Protein AF-A0A4R3JT05-F1 (afdb_monomer_lite)

Organism: NCBI:txid1912855

Radius of gyration: 20.15 Å; chains: 1; bounding box: 52×24×48 Å

Structure (mmCIF, N/CA/C/O backbone):
data_AF-A0A4R3JT05-F1
#
_entry.id   AF-A0A4R3JT05-F1
#
loop_
_atom_site.group_PDB
_atom_site.id
_atom_site.type_symbol
_atom_site.label_atom_id
_atom_site.label_alt_id
_atom_site.label_comp_id
_atom_site.label_asym_id
_atom_site.label_entity_id
_atom_site.label_seq_id
_atom_site.pdbx_PDB_ins_code
_atom_site.Cartn_x
_atom_site.Cartn_y
_atom_site.Cartn_z
_atom_site.occupancy
_atom_site.B_iso_or_equiv
_atom_site.auth_seq_id
_atom_site.auth_comp_id
_atom_site.auth_asym_id
_atom_site.auth_atom_id
_atom_site.pdbx_PDB_model_num
ATOM 1 N N . MET A 1 1 ? 28.614 2.219 4.556 1.00 62.34 1 MET A N 1
ATOM 2 C CA . MET A 1 1 ? 27.913 1.237 3.695 1.00 62.34 1 MET A CA 1
ATOM 3 C C . MET A 1 1 ? 26.404 1.334 3.886 1.00 62.34 1 MET A C 1
ATOM 5 O O . MET A 1 1 ? 25.750 1.699 2.921 1.00 62.34 1 MET A O 1
ATOM 9 N N . LYS A 1 2 ? 25.890 1.217 5.122 1.00 74.44 2 LYS A N 1
ATOM 10 C CA . LYS A 1 2 ? 24.452 1.350 5.453 1.00 74.44 2 LYS A CA 1
ATOM 11 C C . LYS A 1 2 ? 23.755 2.606 4.899 1.00 74.44 2 LYS A C 1
ATOM 13 O O . LYS A 1 2 ? 22.600 2.546 4.496 1.00 74.44 2 LYS A O 1
ATOM 18 N N . ASP A 1 3 ? 24.454 3.741 4.826 1.00 89.38 3 ASP A N 1
ATOM 19 C CA . ASP A 1 3 ? 23.915 4.981 4.246 1.00 89.38 3 ASP A CA 1
ATOM 20 C C . ASP A 1 3 ? 23.618 4.909 2.747 1.00 89.38 3 ASP A C 1
ATOM 22 O O . ASP A 1 3 ? 22.711 5.587 2.269 1.00 89.38 3 ASP A O 1
ATOM 26 N N . ILE A 1 4 ? 24.386 4.126 1.990 1.00 94.94 4 ILE A N 1
ATOM 27 C CA . ILE A 1 4 ? 24.195 3.994 0.541 1.00 94.94 4 ILE A CA 1
ATOM 28 C C . ILE A 1 4 ? 22.996 3.089 0.272 1.00 94.94 4 ILE A C 1
ATOM 30 O O . ILE A 1 4 ? 22.138 3.454 -0.525 1.00 94.94 4 ILE A O 1
ATOM 34 N N . GLU A 1 5 ? 22.898 1.972 0.991 1.00 94.25 5 GLU A N 1
ATOM 35 C CA . GLU A 1 5 ? 21.768 1.037 0.921 1.00 94.25 5 GLU A CA 1
ATOM 36 C C . GLU A 1 5 ? 20.455 1.762 1.238 1.00 94.25 5 GLU A C 1
ATOM 38 O O . GLU A 1 5 ? 19.540 1.779 0.419 1.00 94.25 5 GLU A O 1
ATOM 43 N N . LYS A 1 6 ? 20.422 2.522 2.339 1.00 94.94 6 LYS A N 1
ATOM 44 C CA . LYS A 1 6 ? 19.243 3.311 2.720 1.00 94.94 6 LYS A CA 1
ATOM 45 C C . LYS A 1 6 ? 18.874 4.379 1.684 1.00 94.94 6 LYS A C 1
ATOM 47 O O . LYS A 1 6 ? 17.695 4.656 1.456 1.00 94.94 6 LYS A O 1
ATOM 52 N N . LYS A 1 7 ? 19.871 5.022 1.064 1.00 95.44 7 LYS A N 1
ATOM 53 C CA . LYS A 1 7 ? 19.630 5.982 -0.027 1.00 95.44 7 LYS A CA 1
ATOM 54 C C . LYS A 1 7 ? 19.038 5.285 -1.248 1.00 95.44 7 LYS A C 1
ATOM 56 O O . LYS A 1 7 ? 18.109 5.826 -1.842 1.00 95.44 7 LYS A O 1
ATOM 61 N N . LEU A 1 8 ? 19.548 4.107 -1.590 1.00 94.81 8 LEU A N 1
ATOM 62 C CA . LEU A 1 8 ? 19.080 3.308 -2.714 1.00 94.81 8 LEU A CA 1
ATOM 63 C C . LEU A 1 8 ? 17.628 2.850 -2.508 1.00 94.81 8 LEU A C 1
ATOM 65 O O . LEU A 1 8 ? 16.791 3.087 -3.375 1.00 94.81 8 LEU A O 1
ATOM 69 N N . GLU A 1 9 ? 17.300 2.310 -1.334 1.00 95.88 9 GLU A N 1
ATOM 70 C CA . GLU A 1 9 ? 15.929 1.910 -0.980 1.00 95.88 9 GLU A CA 1
ATOM 71 C C . GLU A 1 9 ? 14.937 3.080 -1.073 1.00 95.88 9 GLU A C 1
ATOM 73 O O . GLU A 1 9 ? 13.840 2.949 -1.624 1.00 95.88 9 GLU A O 1
ATOM 78 N N . ASN A 1 10 ? 15.334 4.262 -0.590 1.00 96.38 10 ASN A N 1
ATOM 79 C CA . ASN A 1 10 ? 14.507 5.466 -0.678 1.00 96.38 10 ASN A CA 1
ATOM 80 C C . ASN A 1 10 ? 14.248 5.877 -2.138 1.00 96.38 10 ASN A C 1
ATOM 82 O O . ASN A 1 10 ? 13.136 6.273 -2.489 1.00 96.38 10 ASN A O 1
ATOM 86 N N . LEU A 1 11 ? 15.256 5.766 -3.006 1.00 96.81 11 LEU A N 1
ATOM 87 C CA . LEU A 1 11 ? 15.095 6.055 -4.431 1.00 96.81 11 LEU A CA 1
ATOM 88 C C . LEU A 1 11 ? 14.145 5.061 -5.106 1.00 96.81 11 LEU A C 1
ATOM 90 O O . LEU A 1 11 ? 13.245 5.500 -5.822 1.00 96.81 11 LEU A O 1
ATOM 94 N N . TYR A 1 12 ? 14.277 3.760 -4.828 1.00 95.06 12 TYR A N 1
ATOM 95 C CA . TYR A 1 12 ? 13.349 2.750 -5.347 1.00 95.06 12 TYR A CA 1
ATOM 96 C C . TYR A 1 12 ? 11.912 2.996 -4.888 1.00 95.06 12 TYR A C 1
ATOM 98 O O . TYR A 1 12 ? 10.984 2.938 -5.694 1.00 95.06 12 TYR A O 1
ATOM 106 N N . THR A 1 13 ? 11.734 3.370 -3.621 1.00 94.19 13 THR A N 1
ATOM 107 C CA . THR A 1 13 ? 10.417 3.692 -3.058 1.00 94.19 13 THR A CA 1
ATOM 108 C C . THR A 1 13 ? 9.784 4.890 -3.768 1.00 94.19 13 THR A C 1
ATOM 110 O O . THR A 1 13 ? 8.620 4.844 -4.166 1.00 94.19 13 THR A O 1
ATOM 113 N N . LYS A 1 14 ? 10.552 5.969 -3.970 1.00 95.25 14 LYS A N 1
ATOM 114 C CA . LYS A 1 14 ? 10.076 7.174 -4.668 1.00 95.25 14 LYS A CA 1
ATOM 115 C C . LYS A 1 14 ? 9.692 6.888 -6.113 1.00 95.25 14 LYS A C 1
ATOM 117 O O . LYS A 1 14 ? 8.658 7.375 -6.563 1.00 95.25 14 LYS A O 1
ATOM 122 N N . LEU A 1 15 ? 10.509 6.103 -6.814 1.00 93.50 15 LEU A N 1
ATOM 123 C CA . LEU A 1 15 ? 10.247 5.712 -8.194 1.00 93.50 15 LEU A CA 1
ATOM 124 C C . LEU A 1 15 ? 8.945 4.913 -8.296 1.00 93.50 15 LEU A C 1
ATOM 126 O O . LEU A 1 15 ? 8.064 5.294 -9.060 1.00 93.50 15 LEU A O 1
ATOM 130 N N . GLY A 1 16 ? 8.801 3.855 -7.491 1.00 91.44 16 GLY A N 1
ATOM 131 C CA . GLY A 1 16 ? 7.604 3.013 -7.501 1.00 91.44 16 GLY A CA 1
ATOM 132 C C . GLY A 1 16 ? 6.334 3.796 -7.162 1.00 91.44 16 GLY A C 1
ATOM 133 O O . GLY A 1 16 ? 5.310 3.622 -7.820 1.00 91.44 16 GLY A O 1
ATOM 134 N N . LYS A 1 17 ? 6.416 4.727 -6.200 1.00 92.38 17 LYS A N 1
ATOM 135 C CA . LYS A 1 17 ? 5.293 5.604 -5.847 1.00 92.38 17 LYS A CA 1
ATOM 136 C C . LYS A 1 17 ? 4.880 6.504 -7.015 1.00 92.38 17 LYS A C 1
ATOM 138 O O . LYS A 1 17 ? 3.707 6.519 -7.374 1.00 92.38 17 LYS A O 1
ATOM 143 N N . ALA A 1 18 ? 5.836 7.214 -7.617 1.00 91.56 18 ALA A N 1
ATOM 144 C CA . ALA A 1 18 ? 5.566 8.085 -8.760 1.00 91.56 18 ALA A CA 1
ATOM 145 C C . ALA A 1 18 ? 5.013 7.296 -9.957 1.00 91.56 18 ALA A C 1
ATOM 147 O O . ALA A 1 18 ? 4.121 7.775 -10.653 1.00 91.56 18 ALA A O 1
ATOM 148 N N . TYR A 1 19 ? 5.502 6.070 -10.160 1.00 89.56 19 TYR A N 1
ATOM 149 C CA . TYR A 1 19 ? 5.005 5.177 -11.198 1.00 89.56 19 TYR A CA 1
ATOM 150 C C . TYR A 1 19 ? 3.540 4.776 -10.965 1.00 89.56 19 TYR A C 1
ATOM 152 O O . TYR A 1 19 ? 2.701 4.966 -11.841 1.00 89.56 19 TYR A O 1
ATOM 160 N N . TYR A 1 20 ? 3.206 4.293 -9.767 1.00 88.44 20 TYR A N 1
ATOM 161 C CA . TYR A 1 20 ? 1.838 3.905 -9.412 1.00 88.44 20 TYR A CA 1
ATOM 162 C C . TYR A 1 20 ? 0.843 5.080 -9.495 1.00 88.44 20 TYR A C 1
ATOM 164 O O . TYR A 1 20 ? -0.268 4.938 -10.015 1.00 88.44 20 TYR A O 1
ATOM 172 N N . GLU A 1 21 ? 1.238 6.256 -8.998 1.00 87.88 21 GLU A N 1
ATOM 173 C CA . GLU A 1 21 ? 0.397 7.462 -8.991 1.00 87.88 21 GLU A CA 1
ATOM 174 C C . GLU A 1 21 ? 0.249 8.097 -10.384 1.00 87.88 21 GLU A C 1
ATOM 176 O O . GLU A 1 21 ? -0.753 8.762 -10.639 1.00 87.88 21 GLU A O 1
ATOM 181 N N . GLY A 1 22 ? 1.198 7.860 -11.295 1.00 87.62 22 GLY A N 1
ATOM 182 C CA . GLY A 1 22 ? 1.214 8.425 -12.647 1.00 87.62 22 GLY A CA 1
ATOM 183 C C . GLY A 1 22 ? 0.163 7.872 -13.616 1.00 87.62 22 GLY A C 1
ATOM 184 O O . GLY A 1 22 ? 0.073 8.390 -14.723 1.00 87.62 22 GLY A O 1
ATOM 185 N N . ARG A 1 23 ? -0.631 6.860 -13.219 1.00 71.81 23 ARG A N 1
ATOM 186 C CA . ARG A 1 23 ? -1.744 6.280 -14.011 1.00 71.81 23 ARG A CA 1
ATOM 187 C C . ARG A 1 23 ? -1.365 6.008 -15.477 1.00 71.81 23 ARG A C 1
ATOM 189 O O . ARG A 1 23 ? -2.083 6.396 -16.392 1.00 71.81 23 ARG A O 1
ATOM 196 N N . PHE A 1 24 ? -0.221 5.357 -15.683 1.00 76.19 24 PHE A N 1
ATOM 197 C CA . PHE A 1 24 ? 0.256 4.979 -17.012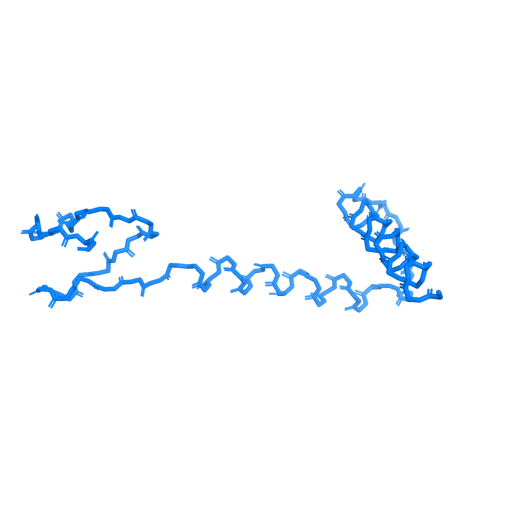 1.00 76.19 24 PHE A CA 1
ATOM 198 C C . PHE A 1 24 ? -0.760 4.074 -17.718 1.00 76.19 24 PHE A C 1
ATOM 200 O O . PHE A 1 24 ? -1.296 3.154 -17.103 1.00 76.19 24 PHE A O 1
ATOM 207 N N . GLU A 1 25 ? -1.012 4.349 -18.999 1.00 68.56 25 GLU A N 1
ATOM 208 C CA . GLU A 1 25 ? -2.026 3.649 -19.803 1.00 68.56 25 GLU A CA 1
ATOM 209 C C . GLU A 1 25 ? -1.707 2.160 -20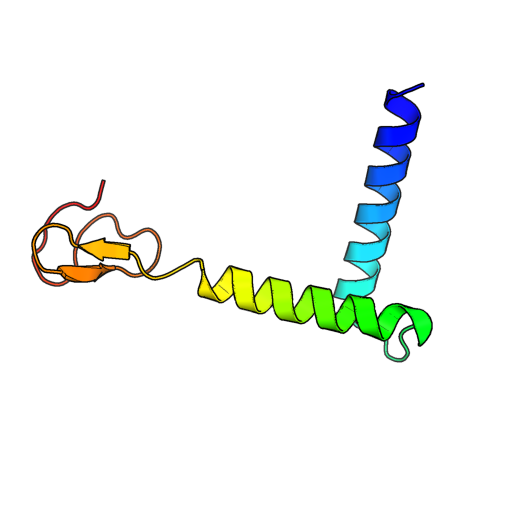.006 1.00 68.56 25 GLU A C 1
ATOM 211 O O . GLU A 1 25 ? -2.627 1.356 -20.109 1.00 68.56 25 GLU A O 1
ATOM 216 N N . ASP A 1 26 ? -0.422 1.791 -19.998 1.00 79.81 26 ASP A N 1
ATOM 217 C CA . ASP A 1 26 ? 0.044 0.409 -20.141 1.00 79.81 26 ASP A CA 1
ATOM 218 C C . ASP A 1 26 ? 1.096 0.098 -19.056 1.00 79.81 26 ASP A C 1
ATOM 220 O O . ASP A 1 26 ? 2.291 0.373 -19.229 1.00 79.81 26 ASP A O 1
ATOM 224 N N . PRO A 1 27 ? 0.674 -0.364 -17.862 1.00 80.69 27 PRO A N 1
ATOM 225 C CA . PRO A 1 27 ? 1.606 -0.778 -16.826 1.00 80.69 27 PRO A CA 1
ATOM 226 C C . PRO A 1 27 ? 2.305 -2.080 -17.227 1.00 80.69 27 PRO A C 1
ATOM 228 O O . PRO A 1 27 ? 1.709 -2.961 -17.844 1.00 80.69 27 PRO A O 1
ATOM 231 N N . LEU A 1 28 ? 3.568 -2.235 -16.820 1.00 85.62 28 LEU A N 1
ATOM 232 C CA . LEU A 1 28 ? 4.315 -3.472 -17.060 1.00 85.62 28 LEU A CA 1
ATOM 233 C C . LEU A 1 28 ? 3.540 -4.677 -16.482 1.00 85.62 28 LEU A C 1
ATOM 235 O O . LEU A 1 28 ? 3.232 -4.654 -15.285 1.00 85.62 28 LEU A O 1
ATOM 239 N N . PRO A 1 29 ? 3.268 -5.743 -17.266 1.00 87.38 29 PRO A N 1
ATOM 240 C CA . PRO A 1 29 ? 2.456 -6.880 -16.815 1.00 87.38 29 PRO A CA 1
ATOM 241 C C . PRO A 1 29 ? 2.967 -7.537 -15.529 1.00 87.38 29 PRO A C 1
ATOM 243 O O . PRO A 1 29 ? 2.187 -7.956 -14.678 1.00 87.38 29 PRO A O 1
ATOM 246 N N . GLU A 1 30 ? 4.289 -7.577 -15.355 1.00 89.00 30 GLU A N 1
ATOM 247 C CA . GLU A 1 30 ? 4.960 -8.136 -14.175 1.00 89.00 30 GLU A CA 1
ATOM 248 C C . GLU A 1 30 ? 4.666 -7.354 -12.884 1.00 89.00 30 GLU A C 1
ATOM 250 O O . GLU A 1 30 ? 4.810 -7.892 -11.787 1.00 89.00 30 GLU A O 1
ATOM 255 N N . LEU A 1 31 ? 4.243 -6.092 -12.995 1.00 88.75 31 LEU A N 1
ATOM 256 C CA . LEU A 1 31 ? 3.943 -5.223 -11.858 1.00 88.75 31 LEU A CA 1
ATOM 257 C C . LEU A 1 31 ? 2.457 -5.219 -11.481 1.00 88.75 31 LEU A C 1
ATOM 259 O O . LEU A 1 31 ? 2.129 -4.715 -10.408 1.00 88.75 31 LEU A O 1
ATOM 263 N N . LEU A 1 32 ? 1.568 -5.800 -12.295 1.00 88.75 32 LEU A N 1
ATOM 264 C CA . LEU A 1 32 ? 0.127 -5.860 -12.003 1.00 88.75 32 LEU A CA 1
ATOM 265 C C . LEU A 1 32 ? -0.187 -6.430 -10.604 1.00 88.75 32 LEU A C 1
ATOM 267 O O . LEU A 1 32 ? -0.929 -5.774 -9.872 1.00 88.75 32 LEU A O 1
ATOM 271 N N . PRO A 1 33 ? 0.446 -7.532 -10.142 1.00 91.50 33 PRO A N 1
ATOM 272 C CA . PRO A 1 33 ? 0.198 -8.052 -8.795 1.00 91.50 33 PRO A CA 1
ATOM 273 C C . PRO A 1 33 ? 0.555 -7.056 -7.682 1.00 91.50 33 PRO A C 1
ATOM 275 O O . PRO A 1 33 ? -0.073 -7.039 -6.626 1.00 91.50 33 PRO A O 1
ATOM 278 N N . LEU A 1 34 ? 1.569 -6.212 -7.908 1.00 90.75 34 LEU A N 1
ATOM 279 C CA . LEU A 1 34 ? 1.956 -5.173 -6.953 1.00 90.75 34 LEU A CA 1
ATOM 280 C C . LEU A 1 34 ? 0.940 -4.027 -6.945 1.00 90.75 34 LEU A C 1
ATOM 282 O O . LEU A 1 34 ? 0.661 -3.484 -5.879 1.00 90.75 34 LEU A O 1
ATOM 286 N N . PHE A 1 35 ? 0.364 -3.669 -8.096 1.00 88.75 35 PHE A N 1
ATOM 287 C CA . PHE A 1 35 ? -0.701 -2.664 -8.174 1.00 88.75 35 PHE A CA 1
ATOM 288 C C . PHE A 1 35 ? -1.950 -3.112 -7.417 1.00 88.75 35 PHE A C 1
ATOM 290 O O . PHE A 1 35 ? -2.488 -2.322 -6.636 1.00 88.75 35 PHE A O 1
ATOM 297 N N . ASP A 1 36 ? -2.371 -4.364 -7.601 1.00 89.88 36 ASP A N 1
ATOM 298 C CA . ASP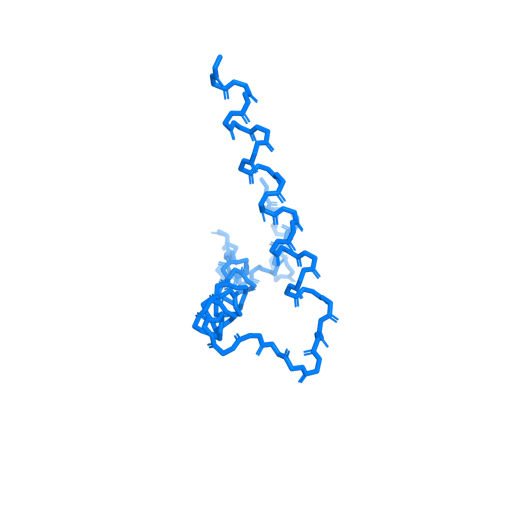 A 1 36 ? -3.512 -4.936 -6.881 1.00 89.88 36 ASP A CA 1
ATOM 299 C C . ASP A 1 36 ? -3.265 -4.910 -5.367 1.00 89.88 36 ASP A C 1
ATOM 301 O O . ASP A 1 36 ? -4.076 -4.372 -4.612 1.00 89.88 36 ASP A O 1
ATOM 305 N N . ALA A 1 37 ? -2.090 -5.373 -4.926 1.00 92.75 37 ALA A N 1
ATOM 306 C CA . ALA A 1 37 ? -1.718 -5.368 -3.514 1.00 92.75 37 ALA A CA 1
ATOM 307 C C . ALA A 1 37 ? -1.669 -3.949 -2.914 1.00 92.75 37 ALA A C 1
ATOM 309 O O . ALA A 1 37 ? -2.176 -3.720 -1.816 1.00 92.75 37 ALA A O 1
ATOM 310 N N . ILE A 1 38 ? -1.090 -2.971 -3.624 1.00 90.31 38 ILE A N 1
ATOM 311 C CA . ILE A 1 38 ? -1.050 -1.570 -3.168 1.00 90.31 38 ILE A CA 1
ATOM 312 C C . ILE A 1 38 ? -2.468 -1.008 -3.050 1.00 90.31 38 ILE A C 1
ATOM 314 O O . ILE A 1 38 ? -2.775 -0.314 -2.080 1.00 90.31 38 ILE A O 1
ATOM 318 N N . THR A 1 39 ? -3.320 -1.293 -4.032 1.00 88.25 39 THR A N 1
ATOM 319 C CA . THR A 1 39 ? -4.705 -0.819 -4.067 1.00 88.25 39 THR A CA 1
ATOM 320 C C . THR A 1 39 ? -5.492 -1.378 -2.883 1.00 88.25 39 THR A C 1
ATOM 322 O O . THR A 1 39 ? -6.103 -0.608 -2.143 1.00 88.25 39 THR A O 1
ATOM 325 N N . GLU A 1 40 ? -5.413 -2.687 -2.642 1.00 90.88 40 GLU A N 1
ATOM 326 C CA . GLU A 1 40 ? -6.078 -3.353 -1.516 1.00 90.88 40 GLU A CA 1
ATOM 327 C C . GLU A 1 40 ? -5.597 -2.822 -0.158 1.00 90.88 40 GLU A C 1
ATOM 329 O O . GLU A 1 40 ? -6.408 -2.535 0.729 1.00 90.88 40 GLU A O 1
ATOM 334 N N . LEU A 1 41 ? -4.285 -2.620 0.001 1.00 89.19 41 LEU A N 1
ATOM 335 C CA . LEU A 1 41 ? -3.713 -2.053 1.221 1.00 89.19 41 LEU A CA 1
ATOM 336 C C . LEU A 1 41 ? -4.161 -0.608 1.454 1.00 89.19 41 LEU A C 1
ATOM 338 O O . LEU A 1 41 ? -4.446 -0.254 2.597 1.00 89.19 41 LEU A O 1
ATOM 342 N N . LYS A 1 42 ? -4.257 0.221 0.405 1.00 85.50 42 LYS A N 1
ATOM 343 C CA . LYS A 1 42 ? -4.783 1.590 0.534 1.00 85.50 42 LYS A CA 1
ATOM 344 C C . LYS A 1 42 ? -6.237 1.588 0.991 1.00 85.50 42 LYS A C 1
ATOM 346 O O . LYS A 1 42 ? -6.542 2.226 1.994 1.00 85.50 42 LYS A O 1
ATOM 351 N N . TYR A 1 43 ? -7.084 0.781 0.352 1.00 82.62 43 TYR A N 1
ATOM 352 C CA . TYR A 1 43 ? -8.476 0.622 0.778 1.00 82.62 43 TYR A CA 1
ATOM 353 C C . TYR A 1 43 ? -8.587 0.120 2.221 1.00 82.62 43 TYR A C 1
ATOM 355 O O . TYR A 1 43 ? -9.426 0.599 2.980 1.00 82.62 43 TYR A O 1
ATOM 363 N N . SER A 1 44 ? -7.720 -0.810 2.623 1.00 80.12 44 SER A N 1
ATOM 364 C CA . SER A 1 44 ? -7.691 -1.331 3.991 1.00 80.12 44 SER A CA 1
ATOM 365 C C . SER A 1 44 ? -7.205 -0.292 5.005 1.00 80.12 44 SER A C 1
ATOM 367 O O . SER A 1 44 ? -7.713 -0.267 6.120 1.00 80.12 44 SER A O 1
ATOM 369 N N . GLN A 1 45 ? -6.255 0.580 4.650 1.00 75.00 45 GLN A N 1
ATOM 370 C CA . GLN A 1 45 ? -5.843 1.705 5.500 1.00 75.00 45 GLN A CA 1
ATOM 371 C C . GLN A 1 45 ? -6.955 2.748 5.645 1.00 75.00 45 GLN A C 1
ATOM 373 O O . GLN A 1 45 ? -7.194 3.216 6.755 1.00 75.00 45 GLN A O 1
ATOM 378 N N . GLU A 1 46 ? -7.663 3.061 4.560 1.00 64.94 46 GLU A N 1
ATOM 379 C CA . GLU A 1 46 ? -8.816 3.970 4.569 1.00 64.94 46 GLU A CA 1
ATOM 380 C C . GLU A 1 46 ? -10.000 3.415 5.383 1.00 64.94 46 GLU A C 1
ATOM 382 O O . GLU A 1 46 ? -10.784 4.194 5.902 1.00 64.94 46 GLU A O 1
ATOM 387 N N . GLN A 1 47 ? -10.118 2.090 5.537 1.00 58.72 47 GLN A N 1
ATOM 388 C CA . GLN A 1 47 ? -11.140 1.447 6.381 1.00 58.72 47 GLN A CA 1
ATOM 389 C C . GLN A 1 47 ? -10.721 1.218 7.846 1.00 58.72 47 GLN A C 1
ATOM 391 O O . GLN A 1 47 ? -11.567 0.848 8.663 1.00 58.72 47 GLN A O 1
ATOM 396 N N . ASN A 1 48 ? -9.429 1.337 8.172 1.00 54.81 48 ASN A N 1
ATOM 397 C CA . ASN A 1 48 ? -8.896 1.088 9.522 1.00 54.81 48 ASN A CA 1
ATOM 398 C C . ASN A 1 48 ? -8.610 2.390 10.287 1.00 54.81 48 ASN A C 1
ATOM 400 O O . ASN A 1 48 ? -8.614 2.406 11.518 1.00 54.81 48 ASN A O 1
ATOM 404 N N . ASP A 1 49 ? -8.436 3.503 9.574 1.00 54.50 49 ASP A N 1
ATOM 405 C CA . ASP A 1 49 ? -8.945 4.771 10.091 1.00 54.50 49 ASP A CA 1
ATOM 406 C C . ASP A 1 49 ? -10.473 4.601 10.194 1.00 54.50 49 ASP A C 1
ATOM 408 O O . ASP A 1 49 ? -11.079 4.013 9.312 1.00 54.50 49 ASP A O 1
ATOM 412 N N . GLU A 1 50 ? -11.126 5.083 11.246 1.00 59.06 50 GLU A N 1
ATOM 413 C CA . GLU A 1 50 ? -12.598 5.062 11.366 1.00 59.06 50 GLU A CA 1
ATOM 414 C C . GLU A 1 50 ? -13.247 3.756 11.875 1.00 59.06 50 GLU A C 1
ATOM 416 O O . GLU A 1 50 ? -13.943 3.036 11.162 1.00 59.06 50 GLU A O 1
ATOM 421 N N . LYS A 1 51 ? -13.146 3.542 13.196 1.00 64.81 51 LYS A N 1
ATOM 422 C CA . LYS A 1 51 ? -14.311 3.340 14.090 1.00 64.81 51 LYS A CA 1
ATOM 423 C C . LYS A 1 51 ? -13.881 3.429 15.553 1.00 64.81 51 LYS A C 1
ATOM 425 O O . LYS A 1 51 ? -13.736 2.432 16.257 1.00 64.81 51 LYS A O 1
ATOM 430 N N . ALA A 1 52 ? -13.662 4.650 16.028 1.00 74.81 52 ALA A N 1
ATOM 431 C CA . ALA A 1 52 ? -13.585 4.879 17.465 1.00 74.81 52 ALA A CA 1
ATOM 432 C C . ALA A 1 52 ? -15.011 4.878 18.036 1.00 74.81 52 ALA A C 1
ATOM 434 O O . ALA A 1 52 ? -15.950 5.289 17.365 1.00 74.81 52 ALA A O 1
ATOM 435 N N . PHE A 1 53 ? -15.201 4.421 19.269 1.00 84.31 53 PHE A N 1
ATOM 436 C CA . PHE A 1 53 ? -16.498 4.491 19.944 1.00 84.31 53 PHE A CA 1
ATOM 437 C C . PHE A 1 53 ? -16.388 5.389 21.166 1.00 84.31 53 PHE A C 1
ATOM 439 O O . PHE A 1 53 ? -15.375 5.405 21.863 1.00 84.31 53 PHE A O 1
ATOM 446 N N . CYS A 1 54 ? -17.444 6.148 21.438 1.00 89.06 54 CYS A N 1
ATOM 447 C CA . CYS A 1 54 ? -17.506 6.997 22.610 1.00 89.06 54 CYS A CA 1
ATOM 448 C C . CYS A 1 54 ? -17.499 6.124 23.873 1.00 89.06 54 CYS A C 1
ATOM 450 O O . CYS A 1 54 ? -18.434 5.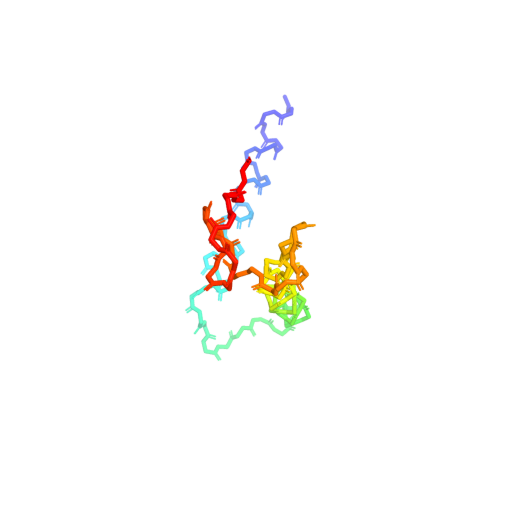338 24.047 1.00 89.06 54 CYS A O 1
ATOM 452 N N . PRO A 1 55 ? -16.543 6.305 24.800 1.00 85.12 55 PRO A N 1
ATOM 453 C CA . PRO A 1 55 ? -16.472 5.496 26.016 1.00 85.12 55 PRO A CA 1
ATOM 454 C C . PRO A 1 55 ? -17.661 5.732 26.960 1.00 85.12 55 PRO A C 1
ATOM 456 O O . PRO A 1 55 ? -17.962 4.887 27.793 1.00 85.12 55 PRO A O 1
ATOM 459 N N . GLN A 1 56 ? -18.360 6.866 26.826 1.00 89.31 56 GLN A N 1
ATOM 460 C CA . GLN A 1 56 ? -19.483 7.217 27.697 1.00 89.31 56 GLN A CA 1
ATOM 461 C C . GLN A 1 56 ? -20.839 6.699 27.195 1.00 89.31 56 GLN A C 1
ATOM 463 O O . GLN A 1 56 ? -21.703 6.379 28.003 1.00 89.31 56 GLN A O 1
ATOM 468 N N . CYS A 1 57 ? -21.073 6.664 25.879 1.00 91.50 57 CYS A N 1
ATOM 469 C CA . CYS A 1 57 ? -22.397 6.325 25.328 1.00 91.50 57 CYS A CA 1
ATOM 470 C C . CYS A 1 57 ? -22.383 5.266 24.220 1.00 91.50 57 CYS A C 1
ATOM 472 O O . CYS A 1 57 ? -23.441 4.949 23.675 1.00 91.50 57 CYS A O 1
ATOM 474 N N . GLY A 1 58 ? -21.203 4.762 23.851 1.00 86.25 58 GLY A N 1
ATOM 475 C CA . GLY A 1 58 ? -21.030 3.747 22.812 1.00 86.25 58 GLY A CA 1
ATOM 476 C C . GLY A 1 58 ? -21.304 4.231 21.387 1.00 86.25 58 GLY A C 1
ATOM 477 O O . GLY A 1 58 ? -21.378 3.412 20.481 1.00 86.25 58 GLY A O 1
ATOM 478 N N . ASN A 1 59 ? -21.487 5.537 21.157 1.00 88.81 59 ASN A N 1
ATOM 479 C CA . ASN A 1 59 ? -21.715 6.061 19.810 1.00 88.81 59 ASN A CA 1
ATOM 480 C C . ASN A 1 59 ? -20.448 5.983 18.957 1.00 88.81 59 ASN A C 1
ATOM 482 O O . ASN A 1 59 ? -19.374 6.320 19.447 1.00 88.81 59 ASN A O 1
ATOM 486 N N . GLU A 1 60 ? -20.590 5.641 17.678 1.00 86.94 60 GLU A N 1
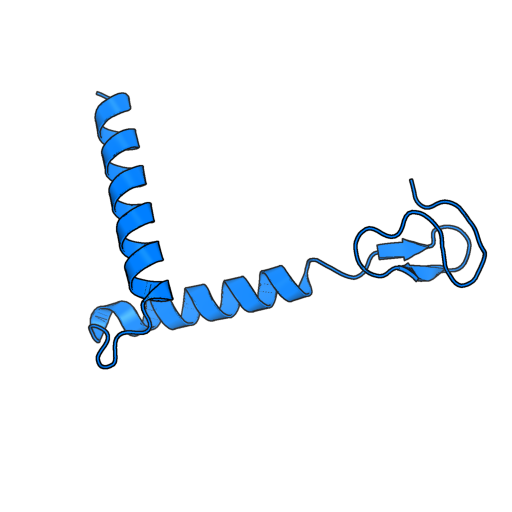ATOM 487 C CA . GLU A 1 60 ? -19.491 5.696 16.713 1.00 86.94 60 GLU A CA 1
ATOM 488 C C . GLU A 1 60 ? -18.955 7.134 16.592 1.00 86.94 60 GLU A C 1
ATOM 490 O O . GLU A 1 60 ? -19.708 8.107 16.470 1.00 86.94 60 GLU A O 1
ATOM 495 N N . LEU A 1 61 ? -17.643 7.272 16.701 1.00 84.75 61 LEU A N 1
ATOM 496 C CA . LEU A 1 61 ? -16.881 8.496 16.548 1.00 84.75 61 LEU A CA 1
ATOM 497 C C . LEU A 1 61 ? -16.216 8.440 15.178 1.00 84.75 61 LEU A C 1
ATOM 499 O O . LEU A 1 61 ? -15.509 7.488 14.852 1.00 84.75 61 LEU A O 1
ATOM 503 N N . LYS A 1 62 ? -16.456 9.478 14.382 1.00 74.88 62 LYS A N 1
ATOM 504 C CA . LYS A 1 62 ? -15.850 9.618 13.061 1.00 74.88 62 LYS A CA 1
ATOM 505 C C . LYS A 1 62 ? -14.466 10.236 13.208 1.00 74.88 62 LYS A C 1
ATOM 507 O O . LYS A 1 62 ? -14.355 11.324 13.779 1.00 74.88 62 LYS A O 1
ATOM 512 N N . GLY A 1 63 ? -13.447 9.547 12.700 1.00 74.94 63 GLY A N 1
ATOM 513 C CA . GLY A 1 63 ? -12.055 9.997 12.694 1.00 74.94 63 GLY A CA 1
ATOM 514 C C . GLY A 1 63 ? -11.586 10.624 14.016 1.00 74.94 63 GLY A C 1
ATOM 515 O O . GLY A 1 63 ? -11.735 10.055 15.096 1.00 74.94 63 GLY A O 1
ATOM 516 N N . GLN A 1 64 ? -11.043 11.841 13.917 1.00 68.00 64 GLN A N 1
ATOM 517 C CA . GLN A 1 64 ? -10.375 12.599 14.987 1.00 68.00 64 GLN A CA 1
ATOM 518 C C . GLN A 1 64 ? -11.342 13.455 15.840 1.00 68.00 64 GLN A C 1
ATOM 520 O O . GLN A 1 64 ? -11.034 14.598 16.189 1.00 68.00 64 GLN A O 1
ATOM 525 N N . ALA A 1 65 ? -12.555 12.969 16.121 1.00 75.44 65 ALA A N 1
ATOM 526 C CA . ALA A 1 65 ? -13.555 13.742 16.863 1.00 75.44 65 ALA A CA 1
ATOM 527 C C . ALA A 1 65 ? -13.057 14.117 18.274 1.00 75.44 65 ALA A C 1
ATOM 529 O O . ALA A 1 65 ? -12.689 13.236 19.038 1.00 75.44 65 ALA A O 1
ATOM 530 N N . ILE A 1 66 ? -13.103 15.409 18.637 1.00 85.88 66 ILE A N 1
ATOM 531 C CA . ILE A 1 66 ? -12.716 15.925 19.973 1.00 85.88 66 ILE A CA 1
ATOM 532 C C . ILE A 1 66 ? -13.878 15.818 20.976 1.00 85.88 66 ILE A C 1
ATOM 534 O O . ILE A 1 66 ? -13.672 15.808 22.186 1.00 85.88 66 ILE A O 1
ATOM 538 N N . PHE A 1 67 ? -15.121 15.738 20.496 1.00 90.31 67 PHE A N 1
ATOM 539 C CA . PHE A 1 67 ? -16.320 15.582 21.321 1.00 90.31 67 PHE A CA 1
ATOM 540 C C . PHE A 1 67 ? -17.300 14.617 20.657 1.00 90.31 67 PHE A C 1
ATOM 542 O O . PHE A 1 67 ? -17.408 14.554 19.431 1.00 90.31 67 PHE A O 1
ATOM 549 N N . CYS A 1 68 ? -18.049 13.874 21.465 1.00 92.06 68 CYS A N 1
ATOM 550 C CA . CYS A 1 68 ? -19.083 12.976 20.984 1.00 92.06 68 CYS A CA 1
ATOM 551 C C . CYS A 1 68 ? -20.320 13.767 20.545 1.00 92.06 68 CYS A C 1
ATOM 553 O O . CYS A 1 68 ? -20.971 14.407 21.367 1.00 92.06 68 CYS A O 1
ATOM 555 N N . GLY A 1 69 ? -20.714 13.638 19.277 1.00 86.25 69 GLY A N 1
ATOM 556 C CA . GLY A 1 69 ? -21.912 14.296 18.741 1.00 86.25 69 GLY A CA 1
ATOM 557 C C . GLY A 1 69 ? -23.243 13.829 19.349 1.00 86.25 69 GLY A C 1
ATOM 558 O O . GLY A 1 69 ? -24.252 14.498 19.162 1.00 86.25 69 GLY A O 1
ATOM 559 N N . LYS A 1 70 ? -23.267 12.704 20.081 1.00 90.81 70 LYS A N 1
ATOM 560 C CA . LYS A 1 70 ? -24.482 12.179 20.728 1.00 90.81 70 LYS A CA 1
ATOM 561 C C . LYS A 1 70 ? -24.621 12.607 22.188 1.00 90.81 70 LYS A C 1
ATOM 563 O O . LYS A 1 70 ? -25.706 12.989 22.604 1.00 90.81 70 LYS A O 1
ATOM 568 N N . CYS A 1 71 ? -23.552 12.498 22.977 1.00 92.50 71 CYS A N 1
ATOM 569 C CA . CYS A 1 71 ? -23.603 12.759 24.422 1.00 92.50 7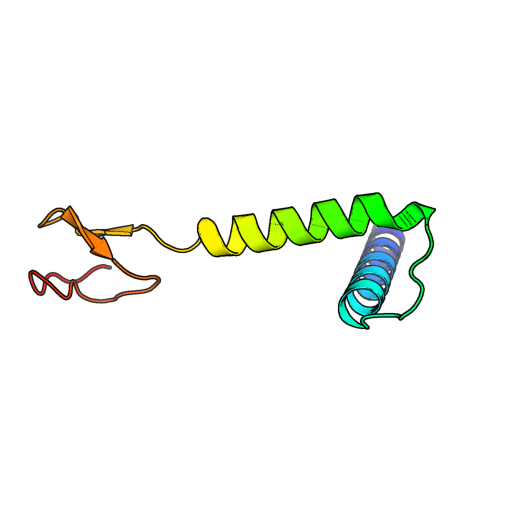1 CYS A CA 1
ATOM 570 C C . CYS A 1 71 ? -22.820 14.001 24.870 1.00 92.50 71 CYS A C 1
ATOM 572 O O . CYS A 1 71 ? -22.860 14.336 26.049 1.00 92.50 71 CYS A O 1
ATOM 574 N N . GLY A 1 72 ? -22.077 14.653 23.970 1.00 89.00 72 GLY A N 1
ATOM 575 C CA . GLY A 1 72 ? -21.276 15.844 24.269 1.00 89.00 72 GLY A CA 1
ATOM 576 C C . GLY A 1 72 ? -19.989 15.589 25.062 1.00 89.00 72 GLY A C 1
ATOM 577 O O . GLY A 1 72 ? -19.262 16.535 25.347 1.00 89.00 72 GLY A O 1
ATOM 578 N N . CYS A 1 73 ? -19.679 14.338 25.421 1.00 91.06 73 CYS A N 1
ATOM 579 C CA . CYS A 1 73 ? -18.454 14.001 26.152 1.00 91.06 73 CYS A CA 1
ATOM 580 C C . CYS A 1 73 ? -17.209 14.281 25.303 1.00 91.06 73 CYS A C 1
ATOM 582 O O . CYS A 1 73 ? -17.204 13.991 24.106 1.00 91.06 73 CYS A O 1
ATOM 584 N N . ARG A 1 74 ? -16.151 14.812 25.917 1.00 91.31 74 ARG A N 1
ATOM 585 C CA . ARG A 1 74 ? -14.871 15.050 25.246 1.00 91.31 74 ARG A CA 1
ATOM 586 C C . ARG A 1 74 ? -14.161 13.721 24.982 1.00 91.31 74 ARG A C 1
ATOM 588 O O . ARG A 1 74 ? -14.045 12.890 25.873 1.00 91.31 74 ARG A O 1
ATOM 595 N N . ILE A 1 75 ? -13.711 13.536 23.751 1.00 86.88 75 ILE A N 1
ATOM 596 C CA . ILE A 1 75 ? -12.922 12.403 23.286 1.00 86.88 75 ILE A CA 1
ATOM 597 C C . ILE A 1 75 ? -11.477 12.902 23.208 1.00 86.88 75 ILE A C 1
ATOM 599 O O . ILE A 1 75 ? -11.120 13.662 22.308 1.00 86.88 75 ILE A O 1
ATOM 603 N N . GLY A 1 76 ? -10.688 12.567 24.226 1.00 66.31 76 GLY A N 1
ATOM 604 C CA . GLY A 1 76 ? -9.309 13.024 24.388 1.00 66.31 76 GLY A CA 1
ATOM 605 C C . GLY A 1 76 ? -8.778 12.715 25.772 1.00 66.31 76 GLY A C 1
ATOM 606 O O . GLY A 1 76 ? -9.462 13.111 26.742 1.00 66.31 76 GLY A O 1
#

Sequence (76 aa):
MKDIEKKLENLYTKLGKAYYEGRFEDPLPELLPLFDAITELKYSQEQNDEKAFCPQCGNELKGQAIFCGKCGCRIG

Secondary structure (DSSP, 8-state):
-HHHHHHHHHHHHHHHHHHHHTT-SS--GGGHHHHHHHHHHHHHHHHHS--EE-TTT-PEEPTT-SB-TTT--B--

Foldseek 3Di:
DVVVVVVVVVVVVVVVVCVLVVPDPDDDPVCVVVNVVVVVVVVVVVVVQFFDADPVPRHGDHGPDQADPPPRHGDD

pLDDT: mean 84.5, std 10.56, range [54.5, 96.81]